Protein AF-A0A7Y9I9E5-F1 (afdb_monomer)

Nearest PDB structures (foldseek):
  1k32-assembly1_E  TM=5.167E-01  e=2.868E-01  Thermoplasma acidophilum
  2hxc-assembly1_A  TM=6.146E-01  e=6.059E+00  Alcaligenes faecalis
  2bbk-assembly1_J  TM=4.937E-01  e=7.201E+00  Paracoccus denitrificans

Mean predicted aligned error: 4.25 Å

Solvent-accessible su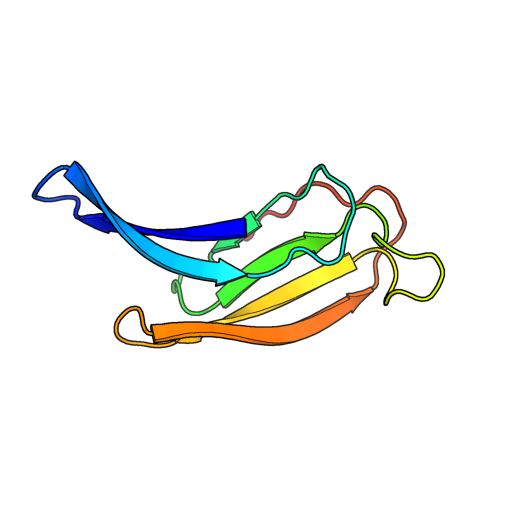rface area (backbone atoms only — not comparable to full-atom values): 4965 Å² total; per-residue (Å²): 84,74,48,66,46,74,41,84,90,77,72,43,76,45,80,53,44,77,43,89,66,70,33,40,82,60,61,25,65,40,58,40,88,85,58,49,35,37,40,32,28,19,16,35,37,64,44,96,87,43,92,51,15,18,36,42,35,24,39,45,40,80,89,67,70,33,75,43,84,74,49,74,46,81,44,65,74,71,34,42,73,65,84,66,79,127

Foldseek 3Di:
DWDWDADPVVRDIDTLDDDDQQADDDKEKDAAPVNQKIKIWHQAGPDPPTPGTFIFIWGQDPPSNDTDTDDTGDDDHGPRDDDHDD

Organism: NCBI:txid682979

Secondary structure (DSSP, 8-state):
-EEEEEETTTTEEEEEEE---SEESP--EEE-TTSSEEEEEESEESSTTS--SEEEEEEEETTTTEEEEEEEEE--TT--------

pLDDT: mean 89.48, std 6.96, range [61.78, 97.56]

Radius of gyration: 13.54 Å; Cα contacts (8 Å, |Δi|>4): 194; chains: 1; bounding box: 29×25×40 Å

Sequence (86 aa):
MSLLRFDSRTGRFSKVGDYPLDGRLPEGGTFDPTGRWFLATVYEPARPDGPGSGVQVYRVLPGDRGLQPVQRIPLPHGTHHVVVPR

Structure (mmCIF, N/CA/C/O backbone):
data_AF-A0A7Y9I9E5-F1
#
_entry.id   AF-A0A7Y9I9E5-F1
#
loop_
_atom_site.group_PDB
_atom_site.id
_atom_site.type_symbol
_atom_site.label_atom_id
_atom_site.label_alt_id
_atom_site.label_comp_id
_atom_site.label_asym_id
_atom_site.label_entity_id
_atom_site.label_seq_id
_atom_site.pdbx_PDB_ins_code
_atom_site.Cartn_x
_atom_site.Cartn_y
_atom_site.Cartn_z
_atom_site.occupancy
_atom_site.B_iso_or_equiv
_atom_site.auth_seq_id
_atom_site.auth_comp_id
_atom_site.auth_asym_id
_atom_site.auth_atom_id
_atom_site.pdbx_PDB_model_num
ATOM 1 N N . MET A 1 1 ? 7.124 -5.563 2.683 1.00 86.25 1 MET A N 1
ATOM 2 C CA . MET A 1 1 ? 6.320 -4.663 3.533 1.00 86.25 1 MET A CA 1
ATOM 3 C C . MET A 1 1 ? 5.343 -5.483 4.350 1.00 86.25 1 MET A C 1
ATOM 5 O O . MET A 1 1 ? 4.725 -6.377 3.793 1.00 86.25 1 MET 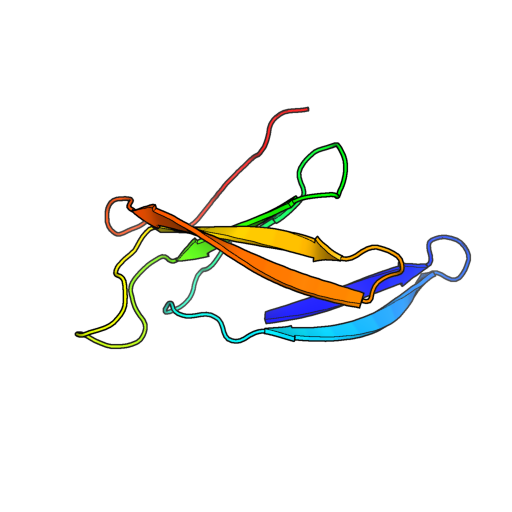A O 1
ATOM 9 N N . SER A 1 2 ? 5.172 -5.176 5.633 1.00 91.12 2 SER A N 1
ATOM 10 C CA . SER A 1 2 ? 4.113 -5.778 6.451 1.00 91.12 2 SER A CA 1
ATOM 11 C C . SER A 1 2 ? 2.969 -4.784 6.630 1.00 91.12 2 SER A C 1
ATOM 13 O O . SER A 1 2 ? 3.209 -3.639 7.009 1.00 91.12 2 SER A O 1
ATOM 15 N N . LEU A 1 3 ? 1.732 -5.220 6.385 1.00 93.12 3 LEU A N 1
ATOM 16 C CA . LEU A 1 3 ? 0.539 -4.485 6.796 1.00 93.12 3 LEU A CA 1
ATOM 17 C C . LEU A 1 3 ? 0.199 -4.878 8.233 1.00 93.12 3 LEU A C 1
ATOM 19 O O . LEU A 1 3 ? -0.005 -6.058 8.537 1.00 93.12 3 LEU A O 1
ATOM 23 N N . LEU A 1 4 ? 0.119 -3.880 9.106 1.00 93.69 4 LEU A N 1
ATOM 24 C CA . LEU A 1 4 ? -0.241 -4.046 10.507 1.00 93.69 4 LEU A CA 1
ATOM 25 C C . LEU A 1 4 ? -1.554 -3.318 10.790 1.00 93.69 4 LEU A C 1
ATOM 27 O O . LEU A 1 4 ? -1.754 -2.192 10.339 1.00 93.69 4 LEU A O 1
ATOM 31 N N . ARG A 1 5 ? -2.420 -3.943 11.585 1.00 91.94 5 ARG A N 1
ATOM 32 C CA . ARG A 1 5 ? -3.587 -3.297 12.181 1.00 91.94 5 ARG A CA 1
ATOM 33 C C . ARG A 1 5 ? -3.216 -2.789 13.566 1.00 91.94 5 ARG A C 1
ATOM 35 O O . ARG A 1 5 ? -2.694 -3.554 14.376 1.00 91.94 5 ARG A O 1
ATOM 42 N N . PHE A 1 6 ? -3.541 -1.532 13.841 1.00 92.81 6 PHE A N 1
ATOM 43 C CA . PHE A 1 6 ? -3.421 -0.923 15.161 1.00 92.81 6 PHE A CA 1
ATOM 44 C C . PHE A 1 6 ? -4.788 -0.877 15.856 1.00 92.81 6 PHE A C 1
ATOM 46 O O . PHE A 1 6 ? -5.745 -0.331 15.308 1.00 92.81 6 PHE A O 1
ATOM 53 N N . ASP A 1 7 ? -4.885 -1.445 17.057 1.00 94.19 7 ASP A N 1
ATOM 54 C CA . ASP A 1 7 ? -6.025 -1.254 17.956 1.00 94.19 7 ASP A CA 1
ATOM 55 C C . ASP A 1 7 ? -5.728 -0.075 18.889 1.00 94.19 7 ASP A C 1
ATOM 57 O O . ASP A 1 7 ? -4.921 -0.192 19.809 1.00 94.19 7 ASP A O 1
ATOM 61 N N . SER A 1 8 ? -6.399 1.057 18.674 1.00 94.56 8 SER A N 1
ATOM 62 C CA . SER A 1 8 ? -6.193 2.276 19.464 1.00 94.56 8 SER A CA 1
ATOM 63 C C . SER A 1 8 ? -6.686 2.174 20.906 1.00 94.56 8 SER A C 1
ATOM 65 O O . SER A 1 8 ? -6.209 2.916 21.761 1.00 94.56 8 SER A O 1
ATOM 67 N N . ARG A 1 9 ? -7.612 1.257 21.206 1.00 97.25 9 ARG A N 1
ATOM 68 C CA . ARG A 1 9 ? -8.131 1.056 22.564 1.00 97.25 9 ARG A CA 1
ATOM 69 C C . ARG A 1 9 ? -7.143 0.274 23.421 1.00 97.25 9 ARG A C 1
ATOM 71 O O . ARG A 1 9 ? -7.059 0.510 24.621 1.00 97.25 9 ARG A O 1
ATOM 78 N N . THR A 1 10 ? -6.429 -0.680 22.823 1.00 97.00 10 THR A N 1
ATOM 79 C CA . THR A 1 10 ? -5.471 -1.539 23.542 1.00 97.00 10 THR A CA 1
ATOM 80 C C . THR A 1 10 ? -4.009 -1.185 23.281 1.00 97.00 10 THR A C 1
ATOM 82 O O . THR A 1 10 ? -3.134 -1.693 23.975 1.00 97.00 10 THR A O 1
ATOM 85 N N . GLY A 1 11 ? -3.728 -0.342 22.286 1.00 97.31 11 GLY A N 1
ATOM 86 C CA . GLY A 1 11 ? -2.377 0.003 21.842 1.00 97.31 11 GLY A CA 1
ATOM 87 C C . GLY A 1 11 ? -1.651 -1.132 21.113 1.00 97.31 11 GLY A C 1
ATOM 88 O O . GLY A 1 11 ? -0.441 -1.055 20.911 1.00 97.31 11 GLY A O 1
ATOM 89 N N . ARG A 1 12 ? -2.349 -2.214 20.745 1.00 97.56 12 ARG A N 1
ATOM 90 C CA . ARG A 1 12 ? -1.720 -3.416 20.185 1.00 97.56 12 ARG A CA 1
ATOM 91 C C . ARG A 1 12 ? -1.670 -3.379 18.665 1.00 97.56 12 ARG A C 1
ATOM 93 O O . ARG A 1 12 ? -2.628 -2.983 18.004 1.00 97.56 12 ARG A O 1
ATOM 100 N N . PHE A 1 13 ? -0.574 -3.902 18.122 1.00 95.75 13 PHE A N 1
ATOM 101 C CA . PHE A 1 13 ? -0.466 -4.239 16.709 1.00 95.75 13 PHE A CA 1
ATOM 102 C C . PHE A 1 13 ? -0.793 -5.713 16.478 1.00 95.75 13 PHE A C 1
ATOM 104 O O . PHE A 1 13 ? -0.408 -6.585 17.259 1.00 95.75 13 PHE A O 1
ATOM 111 N N . SER A 1 14 ? -1.474 -5.989 15.372 1.00 95.31 14 SER A N 1
ATOM 112 C CA . SER A 1 14 ? -1.652 -7.336 14.833 1.00 95.31 14 SER A CA 1
ATOM 113 C C . SER A 1 14 ? -1.254 -7.346 13.363 1.00 95.31 14 SER A C 1
ATOM 115 O O . SER A 1 14 ? -1.448 -6.365 12.645 1.00 95.31 14 SER A O 1
ATOM 117 N N .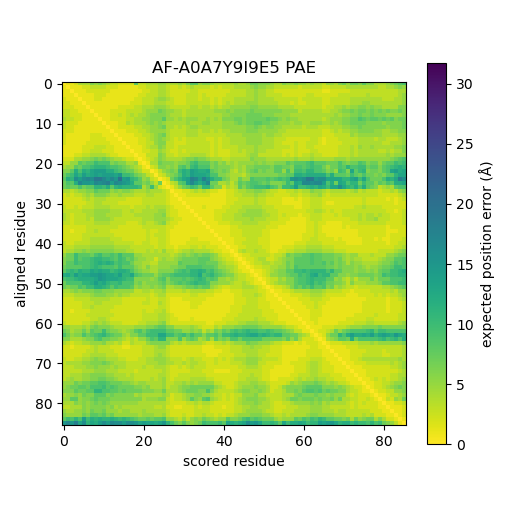 LYS A 1 15 ? -0.638 -8.440 12.920 1.00 95.12 15 LYS A N 1
ATOM 118 C CA . LYS A 1 15 ? -0.202 -8.580 11.534 1.00 95.12 15 LYS A CA 1
ATOM 119 C C . LYS A 1 15 ? -1.385 -8.978 10.665 1.00 95.12 15 LYS A C 1
ATOM 121 O O . LYS A 1 15 ? -2.050 -9.965 10.959 1.00 95.12 15 LYS A O 1
ATOM 126 N N . VAL A 1 16 ? -1.603 -8.224 9.595 1.00 95.25 16 VAL A N 1
ATOM 127 C CA . VAL A 1 16 ? -2.605 -8.541 8.574 1.00 95.25 16 VAL A CA 1
ATOM 128 C C . VAL A 1 16 ? -1.985 -9.402 7.478 1.00 95.25 16 VAL A C 1
ATOM 130 O O . VAL A 1 16 ? -2.554 -10.413 7.082 1.00 95.25 16 VAL A O 1
ATOM 133 N N . GLY A 1 17 ? -0.793 -9.031 7.009 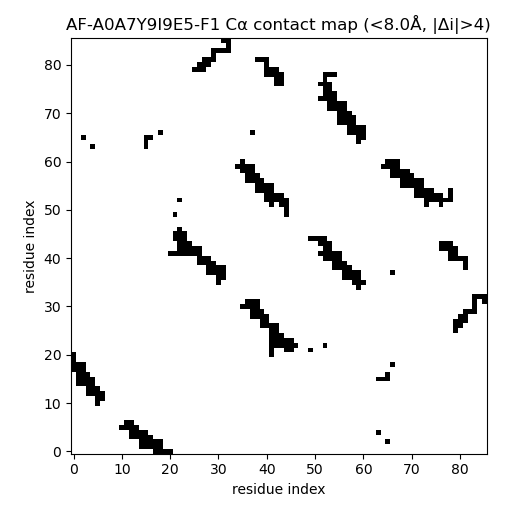1.00 94.19 17 GLY A N 1
ATOM 134 C CA . GLY A 1 17 ? -0.095 -9.778 5.968 1.00 94.19 17 GLY A CA 1
ATOM 135 C C . GLY A 1 17 ? 1.253 -9.173 5.602 1.00 94.19 17 GLY A C 1
ATOM 136 O O . GLY A 1 17 ? 1.550 -8.032 5.961 1.00 94.19 17 GLY A O 1
ATOM 137 N N . ASP A 1 18 ? 2.055 -9.951 4.879 1.00 92.88 18 ASP A N 1
ATOM 138 C CA . ASP A 1 18 ? 3.259 -9.467 4.209 1.00 92.88 18 ASP A CA 1
ATOM 139 C C . ASP A 1 18 ? 3.012 -9.360 2.713 1.00 92.88 18 ASP A C 1
ATOM 141 O O . ASP A 1 18 ? 2.419 -10.242 2.096 1.00 92.88 18 ASP A O 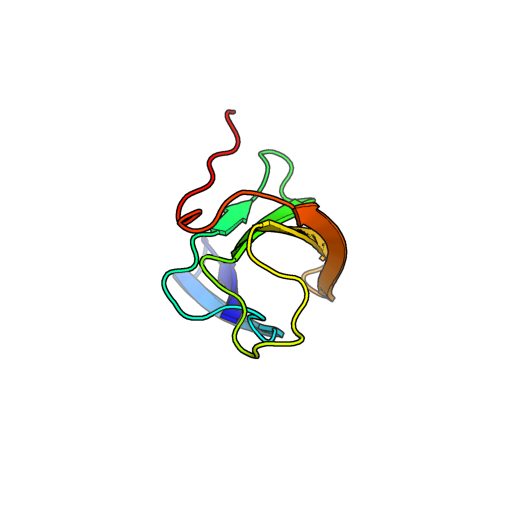1
ATOM 145 N N . TYR A 1 19 ? 3.525 -8.282 2.142 1.00 88.62 19 TYR A N 1
ATOM 146 C CA . TYR A 1 19 ? 3.457 -7.979 0.727 1.00 88.62 19 TYR A CA 1
ATOM 147 C C . TYR A 1 19 ? 4.878 -7.750 0.224 1.00 88.62 19 TYR A C 1
ATOM 149 O O . TYR A 1 19 ? 5.617 -6.961 0.836 1.00 88.62 19 TYR A O 1
ATOM 157 N N . PRO A 1 20 ? 5.298 -8.438 -0.849 1.00 83.62 20 PRO A N 1
ATOM 158 C CA . PRO A 1 20 ? 6.578 -8.150 -1.468 1.00 83.62 20 PRO A CA 1
ATOM 159 C C . PRO A 1 20 ? 6.580 -6.700 -1.952 1.00 83.62 20 PRO A C 1
ATOM 161 O O . PRO A 1 20 ? 5.578 -6.194 -2.453 1.00 83.62 20 PRO A O 1
ATOM 164 N N . LEU A 1 21 ? 7.705 -6.028 -1.738 1.00 75.81 21 LEU A N 1
ATOM 165 C CA . LEU A 1 21 ? 7.978 -4.755 -2.382 1.00 75.81 21 LEU A CA 1
ATOM 166 C C . LEU A 1 21 ? 8.750 -5.062 -3.658 1.00 75.81 21 LEU A C 1
ATOM 168 O O . LEU A 1 21 ? 9.714 -5.830 -3.622 1.00 75.81 21 LEU A O 1
ATOM 172 N N . ASP A 1 22 ? 8.291 -4.510 -4.775 1.00 74.38 22 ASP A N 1
ATOM 173 C CA . ASP A 1 22 ? 8.885 -4.777 -6.087 1.00 74.38 22 ASP A CA 1
ATOM 174 C C . ASP A 1 22 ? 10.079 -3.862 -6.395 1.00 74.38 22 ASP A C 1
ATOM 176 O O . ASP A 1 22 ? 10.710 -4.020 -7.445 1.00 74.38 22 ASP A O 1
ATOM 180 N N . GLY A 1 23 ? 10.388 -2.902 -5.518 1.00 75.06 23 GLY A N 1
ATOM 181 C CA . GLY A 1 23 ? 11.519 -2.001 -5.655 1.00 75.06 23 GLY A CA 1
ATOM 182 C C . GLY A 1 23 ? 12.621 -2.204 -4.623 1.00 75.06 23 GLY A C 1
ATOM 183 O O . GLY A 1 23 ? 12.474 -2.894 -3.611 1.00 75.06 23 GLY A O 1
ATOM 184 N N . ARG A 1 24 ? 13.775 -1.595 -4.901 1.00 79.19 24 ARG A N 1
ATOM 185 C CA . ARG A 1 24 ? 14.818 -1.397 -3.891 1.00 79.19 24 ARG A CA 1
ATOM 186 C C . ARG A 1 24 ? 14.477 -0.173 -3.055 1.00 79.19 24 ARG A C 1
ATOM 188 O O . ARG A 1 24 ? 14.000 0.834 -3.569 1.00 79.19 24 ARG A O 1
ATOM 195 N N . LEU A 1 25 ? 14.731 -0.293 -1.755 1.00 73.69 25 LEU A N 1
ATOM 196 C CA . LEU A 1 25 ? 14.461 0.751 -0.774 1.00 73.69 25 LEU A CA 1
ATOM 197 C C . LEU A 1 25 ? 15.269 2.025 -1.074 1.00 73.69 25 LEU A C 1
ATOM 199 O O . LEU A 1 25 ? 16.404 1.921 -1.544 1.00 73.69 25 LEU A O 1
ATOM 203 N N . PRO A 1 26 ? 14.724 3.208 -0.738 1.00 61.78 26 PRO A N 1
ATOM 204 C CA . PRO A 1 26 ? 13.535 3.438 0.098 1.00 61.78 26 PRO A CA 1
ATOM 205 C C . PRO A 1 26 ? 12.190 3.349 -0.641 1.00 61.78 26 PRO A C 1
ATOM 207 O O . PRO A 1 26 ? 12.072 3.737 -1.796 1.00 61.78 26 PRO A O 1
ATOM 210 N N . GLU A 1 27 ? 11.147 2.919 0.073 1.00 79.56 27 GLU A N 1
ATOM 211 C CA . GLU A 1 27 ? 9.758 2.969 -0.394 1.00 79.56 27 GLU A CA 1
ATOM 212 C C . GLU A 1 27 ? 8.877 3.647 0.663 1.00 79.56 27 GLU A C 1
ATOM 214 O O . GLU A 1 27 ? 8.752 3.165 1.791 1.00 79.56 27 GLU A O 1
ATOM 219 N N . GLY A 1 28 ? 8.295 4.795 0.315 1.00 88.50 28 GLY A N 1
ATOM 220 C CA . GLY A 1 28 ? 7.284 5.472 1.116 1.00 88.50 28 GLY A CA 1
ATOM 221 C C . GLY A 1 28 ? 5.903 4.874 0.866 1.00 88.50 28 GLY A C 1
ATOM 222 O O . GLY A 1 28 ? 5.635 4.335 -0.207 1.00 88.50 28 GLY A O 1
ATOM 223 N N . GLY A 1 29 ? 5.001 4.997 1.836 1.00 92.25 29 GLY A N 1
ATOM 224 C CA . GLY A 1 29 ? 3.622 4.553 1.671 1.00 92.25 29 GLY A CA 1
ATOM 225 C C . GLY A 1 29 ? 2.627 5.424 2.420 1.00 92.25 29 GLY A C 1
ATOM 226 O O . GLY A 1 29 ? 2.955 5.998 3.457 1.00 92.25 29 GLY A O 1
ATOM 227 N N . THR A 1 30 ? 1.410 5.525 1.892 1.00 94.94 30 THR A N 1
ATOM 228 C CA . THR A 1 30 ? 0.323 6.279 2.521 1.00 94.94 30 THR A CA 1
ATOM 229 C C . THR A 1 30 ? -1.042 5.666 2.223 1.00 94.94 30 THR A C 1
ATOM 231 O O . THR A 1 30 ? -1.251 5.069 1.165 1.00 94.94 30 THR A O 1
ATOM 234 N N . PHE A 1 31 ? -1.976 5.827 3.158 1.00 95.06 31 PHE A N 1
ATOM 235 C CA . PHE A 1 31 ? -3.389 5.532 2.937 1.00 95.06 31 PHE A CA 1
ATOM 236 C C . PHE A 1 31 ? -4.108 6.783 2.438 1.00 95.06 31 PHE A C 1
ATOM 238 O O . PHE A 1 31 ? -3.773 7.900 2.837 1.00 95.06 31 PHE A O 1
ATOM 245 N N . ASP A 1 32 ? -5.121 6.604 1.595 1.00 95.25 32 ASP A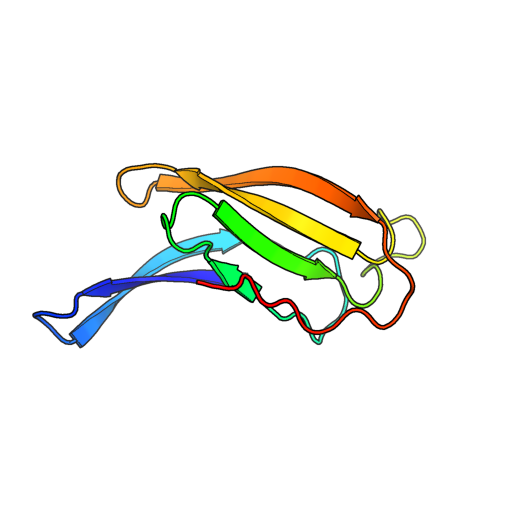 N 1
ATOM 246 C CA . ASP A 1 32 ? -6.038 7.697 1.281 1.00 95.25 32 ASP A CA 1
ATOM 247 C C . ASP A 1 32 ? -6.919 8.051 2.503 1.00 95.25 32 ASP A C 1
ATOM 249 O O . ASP A 1 32 ? -7.079 7.222 3.406 1.00 95.25 32 ASP A O 1
ATOM 253 N N . PRO A 1 33 ? -7.553 9.238 2.538 1.00 94.00 33 PRO A N 1
ATOM 254 C CA . PRO A 1 33 ? -8.398 9.655 3.660 1.00 94.00 33 PRO A CA 1
ATOM 255 C C . PRO A 1 33 ? -9.563 8.708 3.973 1.00 94.00 33 PRO A C 1
ATOM 257 O O . PRO A 1 33 ? -10.031 8.675 5.110 1.00 94.00 33 PRO A O 1
ATOM 260 N N . THR A 1 34 ? -10.039 7.928 2.994 1.00 93.50 34 THR A N 1
ATOM 261 C CA . THR A 1 34 ? -11.111 6.941 3.209 1.00 93.50 34 THR A CA 1
ATOM 262 C C . THR A 1 34 ? -10.602 5.595 3.726 1.00 93.50 34 THR A C 1
ATOM 264 O O . THR A 1 34 ? -11.411 4.746 4.099 1.00 93.50 34 THR A O 1
ATOM 267 N N . GLY A 1 35 ? -9.283 5.373 3.733 1.00 92.00 35 GLY A N 1
ATOM 268 C CA . GLY A 1 35 ? -8.653 4.106 4.105 1.00 92.00 35 GLY A CA 1
ATOM 269 C C . GLY A 1 35 ? -8.952 2.952 3.143 1.00 92.00 35 GLY A C 1
ATOM 270 O O . GLY A 1 35 ? -8.709 1.795 3.481 1.00 92.00 35 GLY A O 1
ATOM 271 N N . ARG A 1 36 ? -9.503 3.232 1.955 1.00 94.81 36 ARG A N 1
ATOM 272 C CA . ARG A 1 36 ? -9.850 2.219 0.942 1.00 94.81 36 ARG A CA 1
ATOM 273 C C . ARG A 1 36 ? -8.687 1.906 0.012 1.00 94.81 36 ARG A C 1
ATOM 275 O O . ARG A 1 36 ? -8.699 0.859 -0.639 1.00 94.81 36 ARG A O 1
ATOM 282 N N . TRP A 1 37 ? -7.704 2.790 -0.048 1.00 95.94 37 TRP A N 1
ATOM 283 C CA . TRP A 1 37 ? -6.556 2.715 -0.928 1.00 95.94 37 TRP A CA 1
ATOM 284 C C . TRP A 1 37 ? -5.271 2.912 -0.140 1.00 95.94 37 TRP A C 1
ATOM 286 O O . TRP A 1 37 ? -5.182 3.747 0.758 1.00 95.94 37 TRP A O 1
ATOM 296 N N . PHE A 1 38 ? -4.263 2.140 -0.521 1.00 95.12 38 PHE A N 1
ATOM 297 C CA . PHE A 1 38 ? -2.898 2.286 -0.053 1.00 95.12 38 PHE A CA 1
ATOM 298 C C . PHE A 1 38 ? -1.988 2.475 -1.265 1.00 95.12 38 PHE A C 1
ATOM 300 O O . PHE A 1 38 ? -2.088 1.738 -2.247 1.00 95.12 38 PHE A O 1
ATOM 307 N N . LEU A 1 39 ? -1.129 3.485 -1.208 1.00 94.88 39 LEU A N 1
ATOM 308 C CA . LEU A 1 39 ? -0.169 3.815 -2.251 1.00 94.88 39 LEU A CA 1
ATOM 309 C C . LEU A 1 39 ? 1.228 3.566 -1.692 1.00 94.88 39 LEU A C 1
ATOM 311 O O . LEU A 1 39 ? 1.531 4.047 -0.604 1.00 94.88 39 LEU A O 1
ATOM 315 N N . ALA A 1 40 ? 2.069 2.858 -2.442 1.00 93.25 40 ALA A N 1
ATOM 316 C CA . ALA A 1 40 ? 3.481 2.653 -2.126 1.00 93.25 40 ALA A CA 1
ATOM 317 C C . ALA A 1 40 ? 4.354 3.127 -3.287 1.00 93.25 40 ALA A C 1
ATOM 319 O O . ALA A 1 40 ? 4.077 2.799 -4.441 1.00 93.25 40 ALA A O 1
ATOM 320 N N . THR A 1 41 ? 5.402 3.896 -3.008 1.00 93.12 41 THR A N 1
ATOM 321 C CA . THR A 1 41 ? 6.379 4.283 -4.030 1.00 93.12 41 THR A CA 1
ATOM 322 C C . THR A 1 41 ? 7.318 3.126 -4.332 1.00 93.12 41 THR A C 1
ATOM 324 O O . THR A 1 41 ? 7.716 2.409 -3.427 1.00 93.12 41 THR A O 1
ATOM 327 N N . VAL A 1 42 ? 7.736 3.002 -5.584 1.00 90.38 42 VAL A N 1
ATOM 328 C CA . VAL A 1 42 ? 8.773 2.081 -6.053 1.00 90.38 42 VAL A CA 1
ATOM 329 C C . VAL A 1 42 ? 9.922 2.949 -6.562 1.00 90.38 42 VAL A C 1
ATOM 331 O O . VAL A 1 42 ? 9.800 3.568 -7.623 1.00 90.38 42 VAL A O 1
ATOM 334 N N . TYR A 1 43 ? 11.009 3.043 -5.792 1.00 87.25 43 TYR A N 1
ATOM 335 C CA . TYR A 1 43 ? 12.131 3.947 -6.090 1.00 87.25 43 TYR A CA 1
ATOM 336 C C . TYR A 1 43 ? 12.897 3.532 -7.346 1.00 87.25 43 TYR A C 1
ATOM 338 O O . TYR A 1 43 ? 13.072 4.335 -8.267 1.00 87.25 43 TYR A O 1
ATOM 346 N N . GLU A 1 44 ? 13.289 2.263 -7.410 1.00 85.12 44 GLU A N 1
ATOM 347 C CA . GLU A 1 44 ? 13.868 1.594 -8.575 1.00 85.12 44 GLU A CA 1
ATOM 348 C C . GLU A 1 44 ? 13.445 0.125 -8.566 1.00 85.12 44 GLU A C 1
ATOM 350 O O . GLU A 1 44 ? 13.222 -0.418 -7.482 1.00 85.12 44 GLU A O 1
ATOM 355 N N . PRO A 1 45 ? 13.317 -0.538 -9.725 1.00 81.25 45 PRO A N 1
ATOM 356 C CA . PRO A 1 45 ? 12.888 -1.927 -9.755 1.00 81.25 45 PRO A CA 1
ATOM 357 C C . PRO A 1 45 ? 13.929 -2.836 -9.086 1.00 81.25 45 PRO A C 1
ATOM 359 O O . PRO A 1 45 ? 15.136 -2.679 -9.272 1.00 81.25 45 PRO A O 1
ATOM 362 N N . ALA A 1 46 ? 13.468 -3.831 -8.326 1.00 81.19 46 ALA A N 1
ATOM 363 C CA . ALA A 1 46 ? 14.358 -4.784 -7.662 1.00 81.19 46 ALA A CA 1
ATOM 364 C C . ALA A 1 46 ? 15.122 -5.684 -8.648 1.00 81.19 46 ALA A C 1
ATOM 366 O O . ALA A 1 46 ? 16.190 -6.207 -8.314 1.00 81.19 46 ALA A O 1
ATOM 367 N N . ARG A 1 47 ? 14.584 -5.855 -9.862 1.00 82.81 47 ARG A N 1
ATOM 368 C CA . ARG A 1 47 ? 15.189 -6.609 -10.963 1.00 82.81 47 ARG A CA 1
ATOM 369 C C . ARG A 1 47 ? 15.234 -5.763 -12.243 1.00 82.81 47 ARG A C 1
ATOM 371 O O . ARG A 1 47 ? 14.324 -4.960 -12.439 1.00 82.81 47 ARG A O 1
ATOM 378 N N . PRO A 1 48 ? 16.237 -5.949 -13.123 1.00 80.62 48 PRO A N 1
ATOM 379 C CA . PRO A 1 48 ? 16.372 -5.168 -14.359 1.00 80.62 48 PRO A CA 1
ATOM 380 C C . PRO A 1 48 ? 15.169 -5.267 -15.309 1.00 80.62 48 PRO A C 1
ATOM 382 O O . PRO A 1 48 ? 14.895 -4.333 -16.051 1.00 80.62 48 PRO A O 1
ATOM 385 N N . ASP A 1 49 ? 14.454 -6.389 -15.274 1.00 82.56 49 ASP A N 1
ATOM 386 C CA . ASP A 1 49 ? 13.259 -6.706 -16.061 1.00 82.56 49 ASP A CA 1
ATOM 387 C C . ASP A 1 49 ? 11.943 -6.403 -15.318 1.00 82.56 49 ASP A C 1
ATOM 389 O O . ASP A 1 49 ? 10.855 -6.713 -15.804 1.00 82.56 49 ASP A O 1
ATOM 393 N N . GLY A 1 50 ? 12.027 -5.810 -14.123 1.00 78.56 50 GLY A N 1
ATOM 394 C CA . GLY A 1 50 ? 10.866 -5.449 -13.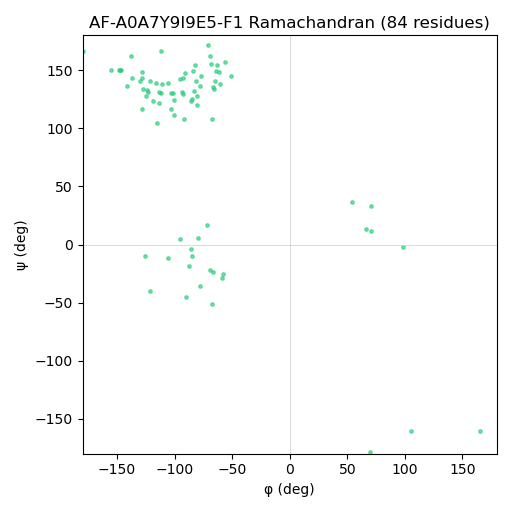322 1.00 78.56 50 GLY A CA 1
ATOM 395 C C . GLY A 1 50 ? 10.075 -4.266 -13.902 1.00 78.56 50 GLY A C 1
ATOM 396 O O . GLY A 1 50 ? 10.546 -3.574 -14.804 1.00 78.56 50 GLY A O 1
ATOM 397 N N . PRO A 1 51 ? 8.893 -3.948 -13.342 1.00 76.94 51 PRO A N 1
ATOM 398 C CA . PRO A 1 51 ? 7.969 -2.958 -13.912 1.00 76.94 51 PRO A CA 1
ATOM 399 C C . PRO A 1 51 ? 8.421 -1.484 -13.796 1.00 76.94 51 PRO A C 1
ATOM 401 O O . PRO A 1 51 ? 7.594 -0.583 -13.919 1.00 76.94 51 PRO A O 1
ATOM 404 N N . GLY A 1 52 ? 9.704 -1.230 -13.527 1.00 84.94 52 GLY A N 1
ATOM 405 C CA . GLY A 1 52 ? 10.270 0.104 -13.335 1.00 84.94 52 GLY A CA 1
ATOM 406 C C . GLY A 1 52 ? 9.836 0.803 -12.041 1.00 84.94 52 GLY A C 1
ATOM 407 O O . GLY A 1 52 ? 9.102 0.253 -11.213 1.00 84.94 52 GLY A O 1
ATOM 408 N N . SER A 1 53 ? 10.326 2.033 -11.881 1.00 90.31 53 SER A N 1
ATOM 409 C CA . SER A 1 53 ? 9.944 2.962 -10.814 1.00 90.31 53 SER A CA 1
ATOM 410 C C . SER A 1 53 ? 8.500 3.450 -10.968 1.00 90.31 53 SER A C 1
ATOM 412 O O . SER A 1 53 ? 7.942 3.472 -12.068 1.00 90.31 53 SER A O 1
ATOM 414 N N . GLY A 1 54 ? 7.871 3.861 -9.867 1.00 92.81 54 GLY A N 1
ATOM 415 C CA . GLY A 1 54 ? 6.478 4.296 -9.918 1.00 92.81 54 GLY A CA 1
ATOM 416 C C . GLY A 1 54 ? 5.783 4.410 -8.573 1.00 92.81 54 GLY A C 1
ATOM 417 O O . GLY A 1 54 ? 6.411 4.470 -7.520 1.00 92.81 54 GLY A O 1
ATOM 418 N N . VAL A 1 55 ? 4.454 4.398 -8.625 1.00 93.69 55 VAL A N 1
ATOM 419 C CA . VAL A 1 55 ? 3.582 4.179 -7.468 1.00 93.69 55 VAL A CA 1
ATOM 420 C C . VAL A 1 55 ? 2.762 2.921 -7.707 1.00 93.69 55 VAL A C 1
ATOM 422 O O . VAL A 1 55 ? 2.030 2.815 -8.692 1.00 93.69 55 VAL A O 1
ATOM 425 N N . GLN A 1 56 ? 2.866 1.970 -6.788 1.00 93.56 56 GLN A N 1
ATOM 426 C CA . GLN A 1 56 ? 1.974 0.830 -6.711 1.00 93.56 56 GLN A CA 1
ATOM 427 C C . GLN A 1 56 ? 0.725 1.214 -5.916 1.00 93.56 56 GLN A C 1
ATOM 429 O O . GLN A 1 56 ? 0.805 1.657 -4.771 1.00 93.56 56 GLN A O 1
ATOM 434 N N . VAL A 1 57 ? -0.438 1.014 -6.527 1.00 94.81 57 VAL A N 1
ATOM 435 C CA . VAL A 1 57 ? -1.747 1.255 -5.924 1.00 94.81 57 VAL A CA 1
ATOM 436 C C . VAL A 1 57 ? -2.345 -0.074 -5.490 1.00 94.81 57 VAL A C 1
ATOM 438 O O . VAL A 1 57 ? -2.421 -1.033 -6.271 1.00 94.81 57 VAL A O 1
ATOM 441 N N . TYR A 1 58 ? -2.801 -0.108 -4.245 1.00 95.75 58 TYR A N 1
ATOM 442 C CA . TYR A 1 58 ? -3.483 -1.233 -3.635 1.00 95.75 58 TYR A CA 1
ATOM 443 C C . TYR A 1 58 ? -4.869 -0.825 -3.154 1.00 95.75 58 TYR A C 1
ATOM 445 O O . TYR A 1 58 ? -5.044 0.237 -2.558 1.00 95.75 58 TYR A O 1
ATOM 453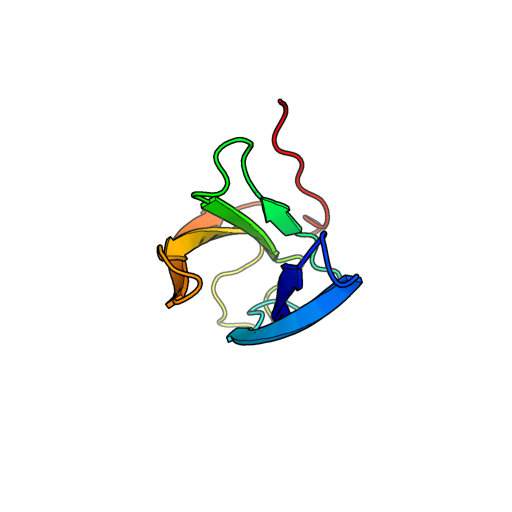 N N . ARG A 1 59 ? -5.846 -1.712 -3.334 1.00 96.69 59 ARG A N 1
ATOM 454 C CA . ARG A 1 59 ? -7.117 -1.652 -2.616 1.00 96.69 59 ARG A CA 1
ATOM 455 C C . ARG A 1 59 ? -6.954 -2.307 -1.250 1.00 96.69 59 ARG A C 1
ATOM 457 O O . ARG A 1 59 ? -6.466 -3.433 -1.166 1.00 96.69 59 ARG A O 1
ATOM 464 N N . VAL A 1 60 ? -7.415 -1.638 -0.201 1.00 95.44 60 VAL A N 1
ATOM 465 C CA . VAL A 1 60 ? -7.525 -2.215 1.142 1.00 95.44 60 VAL A CA 1
ATOM 466 C C . VAL A 1 60 ? -8.803 -3.047 1.200 1.00 95.44 60 VAL A C 1
ATOM 468 O O . VAL A 1 60 ? -9.906 -2.549 0.953 1.00 95.44 60 VAL A O 1
ATOM 471 N N . LEU A 1 61 ? -8.665 -4.342 1.475 1.00 95.38 61 LEU A N 1
ATOM 472 C CA . LEU A 1 61 ? -9.796 -5.253 1.568 1.00 95.38 61 LEU A CA 1
ATOM 473 C C . LEU A 1 61 ? -10.514 -5.072 2.915 1.00 95.38 61 LEU A C 1
ATOM 475 O O . LEU A 1 61 ? -9.863 -4.994 3.959 1.00 95.38 61 LEU A O 1
ATOM 479 N N . PRO A 1 62 ? -11.858 -5.044 2.923 1.00 89.38 62 PRO A N 1
ATOM 480 C CA . PRO A 1 62 ? -12.627 -4.801 4.138 1.00 89.38 62 PRO A CA 1
ATOM 481 C C . PRO A 1 62 ? -12.422 -5.917 5.164 1.00 89.38 62 PRO A C 1
ATOM 483 O O . PRO A 1 62 ? -12.248 -7.082 4.787 1.00 89.38 62 PRO A O 1
ATOM 486 N N . GLY A 1 63 ? -12.506 -5.548 6.446 1.00 84.75 63 GLY A N 1
ATOM 487 C CA . GLY A 1 63 ? -12.318 -6.463 7.574 1.00 84.75 63 GLY A CA 1
ATOM 488 C C . GLY A 1 63 ? -10.869 -6.913 7.751 1.00 84.75 63 GLY A C 1
ATOM 489 O O . GLY A 1 63 ? -10.646 -8.065 8.104 1.00 84.75 63 GLY A O 1
ATOM 490 N N . ASP A 1 64 ? -9.905 -6.041 7.437 1.00 77.94 64 ASP A N 1
ATOM 491 C CA . ASP A 1 64 ? -8.464 -6.319 7.498 1.00 77.94 64 ASP A CA 1
ATOM 492 C C . ASP A 1 64 ? -8.058 -7.567 6.713 1.00 77.94 64 ASP A C 1
ATOM 494 O O . ASP A 1 64 ? -7.173 -8.318 7.108 1.00 77.94 64 ASP A O 1
ATOM 498 N N . ARG A 1 65 ? -8.707 -7.805 5.570 1.00 87.38 65 ARG A N 1
ATOM 499 C CA . ARG A 1 65 ? -8.391 -8.956 4.712 1.00 87.38 65 ARG A CA 1
ATOM 500 C C . ARG A 1 65 ? -7.154 -8.738 3.839 1.00 87.38 65 ARG A C 1
ATOM 502 O O . ARG A 1 65 ? -6.842 -9.584 3.007 1.00 87.38 65 ARG A O 1
ATOM 509 N N . GLY A 1 66 ? -6.459 -7.617 4.024 1.00 93.94 66 GLY A N 1
ATOM 510 C CA . GLY A 1 66 ? -5.193 -7.331 3.368 1.00 93.94 66 GLY A CA 1
ATOM 511 C C . GLY A 1 66 ? -5.265 -6.312 2.236 1.00 93.94 66 GLY A C 1
ATOM 512 O O . GLY A 1 66 ? -6.195 -5.513 2.149 1.00 93.94 66 GLY A O 1
ATOM 513 N N . LEU A 1 67 ? -4.247 -6.335 1.380 1.00 95.31 67 LEU A N 1
ATOM 514 C CA . LEU A 1 67 ? -4.087 -5.472 0.215 1.00 95.31 67 LEU A CA 1
ATOM 515 C C . LEU A 1 67 ? -4.234 -6.278 -1.075 1.00 95.31 67 LEU A C 1
ATOM 517 O O . LEU A 1 67 ? -3.671 -7.363 -1.207 1.00 95.31 67 LEU A O 1
ATOM 521 N N . GLN A 1 68 ? -4.943 -5.711 -2.045 1.00 95.00 68 GLN A N 1
ATOM 522 C CA . GLN A 1 68 ? -5.029 -6.230 -3.405 1.00 95.00 68 GLN A CA 1
ATOM 523 C C . GLN A 1 68 ? -4.345 -5.241 -4.359 1.00 95.00 68 GLN A C 1
ATOM 525 O O . GLN A 1 68 ? -4.771 -4.086 -4.395 1.00 95.00 68 GLN A O 1
ATOM 530 N N . PRO A 1 69 ? -3.317 -5.635 -5.133 1.00 93.62 69 PRO A N 1
ATOM 531 C CA . PRO A 1 69 ? -2.723 -4.754 -6.136 1.00 93.62 69 PRO A CA 1
ATOM 532 C C . PRO A 1 69 ? -3.746 -4.462 -7.240 1.00 93.62 69 PRO A C 1
ATOM 534 O O . PRO A 1 69 ? -4.427 -5.370 -7.714 1.00 93.62 69 PRO A O 1
ATOM 537 N N . VAL A 1 70 ? -3.875 -3.191 -7.629 1.00 95.88 70 VAL A N 1
ATOM 538 C CA . VAL A 1 70 ? -4.868 -2.752 -8.630 1.00 95.88 70 VAL A CA 1
ATOM 539 C C . VAL A 1 70 ? -4.216 -2.080 -9.828 1.00 95.88 70 VAL A C 1
ATOM 541 O O . VAL A 1 70 ? -4.639 -2.303 -10.957 1.00 95.88 70 VAL A O 1
ATOM 544 N N . GLN A 1 71 ? -3.188 -1.265 -9.602 1.00 93.62 71 GLN A N 1
ATOM 545 C CA . GLN A 1 71 ? -2.562 -0.492 -10.669 1.00 93.62 71 GLN A CA 1
ATOM 546 C C . GLN A 1 71 ? -1.121 -0.140 -10.315 1.00 93.62 71 GLN A C 1
ATOM 548 O O . GLN A 1 71 ? -0.804 0.072 -9.146 1.00 93.62 71 GLN A O 1
ATOM 553 N N . ARG A 1 72 ? -0.268 -0.006 -11.332 1.00 91.19 72 ARG A N 1
ATOM 554 C CA . ARG A 1 72 ? 1.003 0.711 -11.224 1.00 91.19 72 ARG A CA 1
ATOM 555 C C . ARG A 1 72 ? 0.941 1.987 -12.053 1.00 91.19 72 ARG A C 1
ATOM 557 O O . ARG A 1 72 ? 0.544 1.949 -13.215 1.00 91.19 72 ARG A O 1
ATOM 564 N N . ILE A 1 73 ? 1.316 3.103 -11.441 1.00 93.69 73 ILE A N 1
ATOM 565 C CA . ILE A 1 73 ? 1.471 4.392 -12.110 1.00 93.69 73 ILE A CA 1
ATOM 566 C C . ILE A 1 73 ? 2.970 4.574 -12.364 1.00 93.69 73 ILE A C 1
ATOM 568 O O . ILE A 1 73 ? 3.719 4.694 -11.390 1.00 93.69 73 ILE A O 1
ATOM 572 N N . PRO A 1 74 ? 3.430 4.544 -13.625 1.00 92.94 74 PRO A N 1
ATOM 573 C CA . PRO A 1 74 ? 4.841 4.722 -13.934 1.00 92.94 74 PRO A CA 1
ATOM 574 C C . PRO A 1 74 ? 5.272 6.147 -13.589 1.00 92.94 74 PRO A C 1
ATOM 576 O O . PRO A 1 74 ? 4.572 7.110 -13.904 1.00 92.94 74 PRO A O 1
ATOM 579 N N . LEU A 1 75 ? 6.431 6.276 -12.950 1.00 91.31 75 LEU A N 1
ATOM 580 C CA . LEU A 1 75 ? 7.066 7.558 -12.651 1.00 91.31 75 LEU A CA 1
ATOM 581 C C . LEU A 1 75 ? 8.570 7.457 -12.915 1.00 91.31 75 LEU A C 1
ATOM 583 O O . LEU A 1 75 ? 9.108 6.349 -12.971 1.00 91.31 75 LEU A O 1
ATOM 587 N N . PRO A 1 76 ? 9.267 8.597 -13.052 1.00 87.88 76 PRO A N 1
ATOM 588 C CA . PRO A 1 76 ? 10.716 8.595 -13.141 1.00 87.88 76 PRO A CA 1
ATOM 589 C C . PRO A 1 76 ? 11.380 7.909 -11.941 1.00 87.88 76 PRO A C 1
ATOM 591 O O . PRO A 1 76 ? 10.832 7.841 -10.830 1.00 87.88 76 PRO A O 1
ATOM 594 N N . HIS A 1 77 ? 12.609 7.453 -12.174 1.00 86.25 77 HIS A N 1
ATOM 595 C CA . HIS A 1 77 ? 13.512 7.005 -11.120 1.00 86.25 77 HIS A CA 1
ATOM 596 C C . HIS A 1 77 ? 13.621 8.050 -10.009 1.00 86.25 77 HIS A C 1
ATOM 598 O O . HIS A 1 77 ? 13.591 9.254 -10.264 1.00 86.25 77 HIS A O 1
ATOM 604 N N . GLY A 1 78 ? 13.761 7.584 -8.769 1.00 83.94 78 GLY A N 1
ATOM 605 C CA . GLY A 1 78 ? 13.919 8.479 -7.626 1.00 83.94 78 GLY A CA 1
ATOM 606 C C . GLY A 1 78 ? 12.643 8.751 -6.832 1.00 83.94 78 GLY A C 1
ATOM 607 O O . GLY A 1 78 ? 12.706 9.451 -5.822 1.00 83.94 78 GLY A O 1
ATOM 608 N N . THR A 1 79 ? 11.491 8.207 -7.238 1.00 87.19 79 THR A N 1
ATOM 609 C CA . THR A 1 79 ? 10.226 8.376 -6.504 1.00 87.19 79 THR A CA 1
ATOM 610 C C . THR A 1 79 ? 10.295 7.649 -5.156 1.00 87.19 79 THR A C 1
ATOM 612 O O . THR A 1 79 ? 10.252 6.426 -5.106 1.00 87.19 79 THR A O 1
ATOM 615 N N . HIS A 1 80 ? 10.386 8.399 -4.057 1.00 87.81 80 HIS A N 1
ATOM 616 C CA . HIS A 1 80 ? 10.581 7.849 -2.704 1.00 87.81 80 HIS A CA 1
ATOM 617 C C . HIS A 1 80 ? 9.533 8.318 -1.684 1.00 87.81 80 HIS A C 1
ATOM 619 O O . HIS A 1 80 ? 9.488 7.807 -0.565 1.00 87.81 80 HIS A O 1
ATOM 625 N N . HIS A 1 81 ? 8.699 9.299 -2.041 1.00 88.81 81 HIS A N 1
ATOM 626 C CA . HIS A 1 81 ? 7.663 9.833 -1.167 1.00 88.81 81 HIS A CA 1
ATOM 627 C C . HIS A 1 81 ? 6.356 10.044 -1.928 1.00 88.81 81 HIS A C 1
ATOM 629 O O . HIS A 1 81 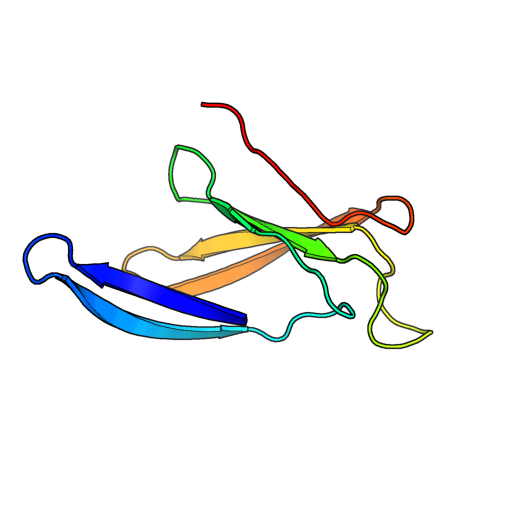? 6.356 10.436 -3.094 1.00 88.81 81 HIS A O 1
ATOM 635 N N . VAL A 1 82 ? 5.240 9.789 -1.251 1.00 91.12 82 VAL A N 1
ATOM 636 C CA . VAL A 1 82 ? 3.893 10.028 -1.762 1.00 91.12 82 VAL A CA 1
ATOM 637 C C . VAL A 1 82 ? 3.026 10.551 -0.626 1.00 91.12 82 VAL A C 1
ATOM 639 O O . VAL A 1 82 ? 3.065 10.032 0.489 1.00 91.12 82 VAL A O 1
ATOM 642 N N . VAL A 1 83 ? 2.235 11.578 -0.922 1.00 92.25 83 VAL A N 1
ATOM 643 C CA . VAL A 1 83 ? 1.265 12.161 0.006 1.00 92.25 83 VAL A CA 1
ATOM 644 C C . VAL A 1 83 ? -0.077 12.205 -0.694 1.00 92.25 83 VAL A C 1
ATOM 646 O O . VAL A 1 83 ? -0.170 12.643 -1.839 1.00 92.25 83 VAL A O 1
ATOM 649 N N . VAL A 1 84 ? -1.117 11.773 0.011 1.00 89.69 84 VAL A N 1
ATOM 650 C CA . VAL A 1 84 ? -2.497 12.029 -0.392 1.00 89.69 84 VAL A CA 1
ATOM 651 C C . VAL A 1 84 ? -3.007 13.155 0.510 1.00 89.69 84 VAL A C 1
ATOM 653 O O . VAL A 1 84 ? -3.001 12.979 1.732 1.00 89.69 84 VAL A O 1
ATOM 656 N N . PRO A 1 85 ? -3.363 14.328 -0.046 1.00 88.25 85 PRO A N 1
ATOM 657 C CA . PRO A 1 85 ? -3.919 15.414 0.748 1.00 88.25 85 PRO A CA 1
ATOM 658 C C . PRO A 1 85 ? -5.255 14.989 1.367 1.00 88.25 85 PRO A C 1
ATOM 660 O O . PRO A 1 85 ? -5.930 14.090 0.861 1.00 88.25 85 PRO A O 1
ATOM 663 N N . ARG A 1 86 ? -5.599 15.622 2.489 1.00 76.12 86 ARG A N 1
ATOM 664 C CA . ARG A 1 86 ? -6.890 15.424 3.151 1.00 76.12 86 ARG A CA 1
ATOM 665 C C . ARG A 1 86 ? -8.005 16.155 2.423 1.00 76.12 86 ARG A C 1
ATOM 667 O O . ARG A 1 86 ? -7.731 17.274 1.937 1.00 76.12 86 ARG A O 1
#